Protein AF-A0A7H8HYI0-F1 (afdb_monomer)

Nearest PDB structures (foldseek):
  3dyj-assembly2_B  TM=5.359E-01  e=1.132E+00  Mus musculus
  5xsj-assembly1_L  TM=4.153E-01  e=5.411E-01  Clostridium beijerinckii NCIMB 8052
  3fyq-assembly1_A  TM=4.859E-01  e=2.496E+00  Drosophila melanogaster
  7p3w-assembly1_a  TM=3.111E-01  e=4.010E+00  Acinetobacter baumannii ATCC 17978

Foldseek 3Di:
DDPVVVVVLLVVLVVLLVQLLVLLVCLLPDACDQFFHGDQSVVSLVSNVVSLVVNVVSDDPVLNVLSVQLNVLSVLQNVLSVCQVVPDTADGRRDGDPVSVVVNVVSSVSNVVSSLVNVVVSCVVSVNDDDDDDDDDD

pLDDT: mean 92.47, std 8.05, range [42.62, 98.38]

Radius of gyration: 16.93 Å; Cα contacts (8 Å, |Δi|>4): 129; chain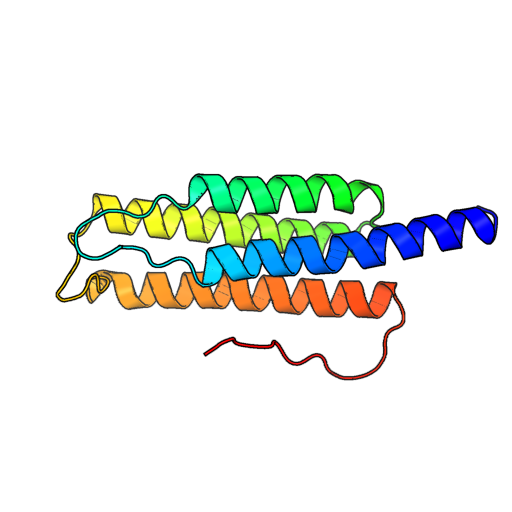s: 1; bounding box: 46×28×45 Å

Mean predicted aligned error: 4.03 Å

Structure (mmCIF, N/CA/C/O backbone):
data_AF-A0A7H8HYI0-F1
#
_entry.id   AF-A0A7H8HYI0-F1
#
loop_
_atom_site.group_PDB
_atom_site.id
_atom_site.type_symbol
_atom_site.label_atom_id
_atom_site.label_alt_id
_atom_site.label_comp_id
_atom_site.label_asym_id
_atom_site.label_entity_id
_atom_site.label_seq_id
_atom_site.pdbx_PDB_ins_code
_atom_site.Cartn_x
_atom_site.Cartn_y
_atom_site.Cartn_z
_atom_site.occupancy
_atom_site.B_iso_or_equiv
_atom_site.auth_seq_id
_atom_site.auth_comp_id
_atom_site.auth_asym_id
_atom_site.auth_atom_id
_atom_site.pdbx_PDB_model_num
ATOM 1 N N . MET A 1 1 ? 23.946 0.818 -22.452 1.00 61.06 1 MET A N 1
ATOM 2 C CA . MET A 1 1 ? 23.891 -0.030 -21.251 1.00 61.06 1 MET A CA 1
ATOM 3 C C . MET A 1 1 ? 24.361 -1.390 -21.696 1.00 61.06 1 MET A C 1
ATOM 5 O O . MET A 1 1 ? 23.769 -1.913 -22.637 1.00 61.06 1 MET A O 1
ATOM 9 N N . ASP A 1 2 ? 25.476 -1.866 -21.154 1.00 84.81 2 ASP A N 1
ATOM 10 C CA . ASP A 1 2 ? 25.943 -3.214 -21.467 1.00 84.81 2 ASP A CA 1
ATOM 11 C C . ASP A 1 2 ? 25.086 -4.267 -20.730 1.00 84.81 2 ASP A C 1
ATOM 13 O O . ASP A 1 2 ? 24.213 -3.933 -19.917 1.00 84.81 2 ASP A O 1
ATOM 17 N N . ASP A 1 3 ? 25.278 -5.546 -21.051 1.00 83.31 3 ASP A N 1
ATOM 18 C CA . ASP A 1 3 ? 24.499 -6.629 -20.442 1.00 83.31 3 ASP A CA 1
ATOM 19 C C . ASP A 1 3 ? 24.773 -6.790 -18.933 1.00 83.31 3 ASP A C 1
ATOM 21 O O . ASP A 1 3 ? 23.898 -7.259 -18.198 1.00 83.31 3 ASP A O 1
ATOM 25 N N . ALA A 1 4 ? 25.944 -6.363 -18.446 1.00 83.81 4 ALA A N 1
ATOM 26 C CA . ALA A 1 4 ? 26.312 -6.430 -17.035 1.00 83.81 4 ALA A CA 1
ATOM 27 C C . ALA A 1 4 ? 25.587 -5.349 -16.216 1.00 83.81 4 ALA A C 1
ATOM 29 O O . ALA A 1 4 ? 24.991 -5.660 -15.181 1.00 83.81 4 ALA A O 1
ATOM 30 N N . ASP A 1 5 ? 25.537 -4.114 -16.715 1.00 85.44 5 ASP A N 1
ATOM 31 C CA . ASP A 1 5 ? 24.757 -3.012 -16.147 1.00 85.44 5 ASP A CA 1
ATOM 32 C C . ASP A 1 5 ? 23.276 -3.394 -16.050 1.00 85.44 5 ASP A C 1
ATOM 34 O O . ASP A 1 5 ? 22.626 -3.211 -15.015 1.00 85.44 5 ASP A O 1
ATOM 38 N N . ARG A 1 6 ? 22.738 -3.991 -17.122 1.00 85.69 6 ARG A N 1
ATOM 39 C CA . ARG A 1 6 ? 21.347 -4.452 -17.164 1.00 85.69 6 ARG A CA 1
ATOM 40 C C . ARG A 1 6 ? 21.077 -5.528 -16.114 1.00 85.69 6 ARG A C 1
ATOM 42 O O . ARG A 1 6 ? 20.034 -5.490 -15.458 1.00 85.69 6 ARG A O 1
ATOM 49 N N . TYR A 1 7 ? 21.994 -6.478 -15.949 1.00 87.12 7 TYR A N 1
ATOM 50 C CA . TYR A 1 7 ? 21.878 -7.524 -14.937 1.00 87.12 7 TYR A CA 1
ATOM 51 C C . TYR A 1 7 ? 21.861 -6.944 -13.515 1.00 87.12 7 TYR A C 1
ATOM 53 O O . TYR A 1 7 ? 20.999 -7.314 -12.717 1.00 87.12 7 TYR A O 1
ATOM 61 N N . VAL A 1 8 ? 22.740 -5.984 -13.210 1.00 90.00 8 VAL A N 1
ATOM 62 C CA . VAL A 1 8 ? 22.793 -5.323 -11.893 1.00 90.00 8 VAL A CA 1
ATOM 63 C C . VAL A 1 8 ? 21.491 -4.580 -11.586 1.00 90.00 8 VAL A C 1
ATOM 65 O O . VAL A 1 8 ? 20.964 -4.699 -10.477 1.00 90.00 8 VAL A O 1
ATOM 68 N N . VAL A 1 9 ? 20.932 -3.859 -12.562 1.00 91.00 9 VAL A N 1
ATOM 69 C CA . VAL A 1 9 ? 19.641 -3.168 -12.402 1.00 91.00 9 VAL A CA 1
ATOM 70 C C . VAL A 1 9 ? 18.516 -4.165 -12.118 1.00 91.00 9 VAL A C 1
ATOM 72 O O . VAL A 1 9 ? 17.756 -3.971 -11.170 1.00 91.00 9 VAL A O 1
ATOM 75 N N . LEU A 1 10 ? 18.425 -5.259 -12.880 1.00 90.81 10 LEU A N 1
ATOM 76 C CA . LEU A 1 10 ? 17.411 -6.296 -12.657 1.00 90.81 10 LEU A CA 1
ATOM 77 C C . LEU A 1 10 ? 17.573 -6.974 -11.292 1.00 90.81 10 LEU A C 1
ATOM 79 O O . LEU A 1 10 ? 16.584 -7.202 -10.594 1.00 90.81 10 LEU A O 1
ATOM 83 N N . GLN A 1 11 ? 18.810 -7.235 -10.868 1.00 91.94 11 GLN A N 1
ATOM 84 C CA . GLN A 1 11 ? 19.092 -7.783 -9.546 1.00 91.94 11 GLN A CA 1
ATOM 85 C C . GLN A 1 11 ? 18.634 -6.822 -8.441 1.00 91.94 11 GLN A C 1
ATOM 87 O O . GLN A 1 11 ? 17.965 -7.252 -7.500 1.00 91.94 11 GLN A O 1
ATOM 92 N N . ARG A 1 12 ? 18.914 -5.518 -8.558 1.00 92.75 12 ARG A N 1
ATOM 93 C CA . ARG A 1 12 ? 18.446 -4.516 -7.587 1.00 92.75 12 ARG A CA 1
ATOM 94 C C . ARG A 1 12 ? 16.929 -4.408 -7.542 1.00 92.75 12 ARG A C 1
ATOM 96 O O . ARG A 1 12 ? 16.357 -4.464 -6.456 1.00 92.75 12 ARG A O 1
ATOM 103 N N . LYS A 1 13 ? 16.267 -4.357 -8.697 1.00 93.62 13 LYS A N 1
ATOM 104 C CA . LYS A 1 13 ? 14.802 -4.384 -8.780 1.00 93.62 13 LYS A CA 1
ATOM 105 C C . LYS A 1 13 ? 14.207 -5.628 -8.118 1.00 93.62 13 LYS A C 1
ATOM 107 O O . LYS A 1 13 ? 13.276 -5.505 -7.331 1.00 93.62 13 LYS A O 1
ATOM 112 N N . SER A 1 14 ? 14.789 -6.810 -8.345 1.00 91.12 14 SER A N 1
ATOM 113 C CA . SER A 1 14 ? 14.321 -8.064 -7.729 1.00 91.12 14 SER A CA 1
ATOM 114 C C . SER A 1 14 ? 14.406 -8.075 -6.197 1.00 91.12 14 SER A C 1
ATOM 116 O O . SER A 1 14 ? 13.628 -8.771 -5.551 1.00 91.12 14 SER A O 1
ATOM 118 N N . GLN A 1 15 ? 15.310 -7.282 -5.613 1.00 93.00 15 GLN A N 1
ATOM 119 C CA . GLN A 1 15 ? 15.424 -7.093 -4.164 1.00 93.00 15 GLN A CA 1
ATOM 120 C C . GLN A 1 15 ? 14.435 -6.041 -3.646 1.00 93.00 15 GLN A C 1
ATOM 122 O O . GLN A 1 15 ? 13.829 -6.237 -2.596 1.00 93.00 15 GLN A O 1
ATOM 127 N N . LEU A 1 16 ? 14.251 -4.944 -4.386 1.00 94.88 16 LEU A N 1
ATOM 128 C CA . LEU A 1 16 ? 13.436 -3.803 -3.963 1.00 94.88 16 LEU A CA 1
ATOM 129 C C . LEU A 1 16 ? 11.929 -4.013 -4.180 1.00 94.88 16 LEU A C 1
ATOM 131 O O . LEU A 1 16 ? 11.135 -3.582 -3.344 1.00 94.88 16 LEU A O 1
ATOM 135 N N . PHE A 1 17 ? 11.506 -4.710 -5.243 1.00 96.00 17 PHE A N 1
ATOM 136 C CA . PHE A 1 17 ? 10.082 -4.976 -5.497 1.00 96.00 17 PHE A CA 1
ATOM 137 C C . PHE A 1 17 ? 9.397 -5.688 -4.319 1.00 96.00 17 PHE A C 1
ATOM 139 O O . PHE A 1 17 ? 8.375 -5.184 -3.846 1.00 96.00 17 PHE A O 1
ATOM 146 N N . PRO A 1 18 ? 9.942 -6.792 -3.763 1.00 94.56 18 PRO A N 1
ATOM 147 C CA . PRO A 1 18 ? 9.340 -7.437 -2.599 1.00 94.56 18 PRO A CA 1
ATOM 148 C C . PRO A 1 18 ? 9.308 -6.547 -1.352 1.00 94.56 18 PRO A C 1
ATOM 150 O O . PRO A 1 18 ? 8.396 -6.692 -0.543 1.00 94.56 18 PRO A O 1
ATOM 153 N N . MET A 1 19 ? 10.264 -5.624 -1.187 1.00 95.44 19 MET A N 1
ATOM 154 C CA . MET A 1 19 ? 10.303 -4.722 -0.029 1.00 95.44 19 MET A CA 1
ATOM 155 C C . MET A 1 19 ? 9.131 -3.738 -0.039 1.00 95.44 19 MET A C 1
ATOM 157 O O . MET A 1 19 ? 8.464 -3.592 0.985 1.00 95.44 19 MET A O 1
ATOM 161 N N . VAL A 1 20 ? 8.827 -3.133 -1.194 1.00 95.88 20 VAL A N 1
ATOM 162 C CA . VAL A 1 20 ? 7.650 -2.259 -1.354 1.00 95.88 20 VAL A CA 1
ATOM 163 C C . VAL A 1 20 ? 6.367 -3.028 -1.038 1.00 95.88 20 VAL A C 1
ATOM 165 O O . VAL A 1 20 ? 5.542 -2.564 -0.251 1.00 95.88 20 VAL A O 1
ATOM 168 N N . VAL A 1 21 ? 6.223 -4.241 -1.585 1.00 95.44 21 VAL A N 1
ATOM 169 C CA . VAL A 1 21 ? 5.046 -5.096 -1.346 1.00 95.44 21 VAL A CA 1
ATOM 170 C C . VAL A 1 21 ? 4.915 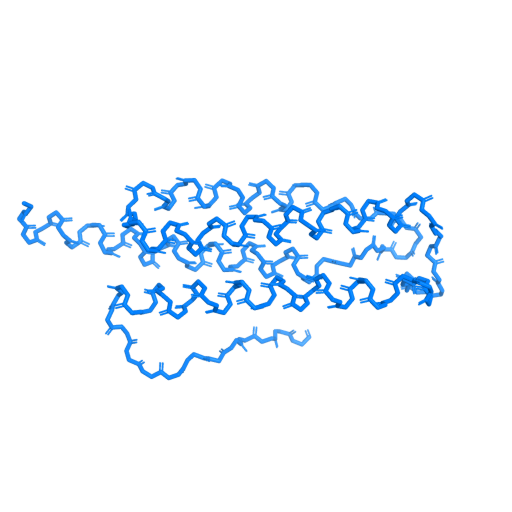-5.459 0.132 1.00 95.44 21 VAL A C 1
ATOM 172 O O . VAL A 1 21 ? 3.830 -5.342 0.699 1.00 95.44 21 VAL A O 1
ATOM 175 N N . ALA A 1 22 ? 6.006 -5.875 0.776 1.00 94.06 22 ALA A N 1
ATOM 176 C CA . ALA A 1 22 ? 6.004 -6.269 2.179 1.00 94.06 22 ALA A CA 1
ATOM 177 C C . ALA A 1 22 ? 5.657 -5.095 3.107 1.00 94.06 22 ALA A C 1
ATOM 179 O O . ALA A 1 22 ? 4.842 -5.256 4.018 1.00 94.06 22 ALA A O 1
ATOM 180 N N . ALA A 1 23 ? 6.228 -3.912 2.864 1.00 95.62 23 ALA A N 1
ATOM 181 C CA . ALA A 1 23 ? 5.937 -2.710 3.641 1.00 95.62 23 ALA A CA 1
ATOM 182 C C . ALA A 1 23 ? 4.472 -2.270 3.470 1.00 95.62 23 ALA A C 1
ATOM 184 O O . ALA A 1 23 ? 3.773 -2.045 4.460 1.00 95.62 23 ALA A O 1
ATOM 185 N N . ALA A 1 24 ? 3.970 -2.236 2.231 1.00 96.12 24 ALA A N 1
ATOM 186 C CA . ALA A 1 24 ? 2.587 -1.858 1.947 1.00 96.12 24 ALA A CA 1
ATOM 187 C C . ALA A 1 24 ? 1.591 -2.862 2.551 1.00 96.12 24 ALA A C 1
ATOM 189 O O . ALA A 1 24 ? 0.596 -2.472 3.162 1.00 96.12 24 ALA A O 1
ATOM 190 N N . HIS A 1 25 ? 1.890 -4.161 2.473 1.00 93.88 25 HIS A N 1
ATOM 191 C CA . HIS A 1 25 ? 1.075 -5.195 3.107 1.00 93.88 25 HIS A CA 1
ATOM 192 C C . HIS A 1 25 ? 1.103 -5.096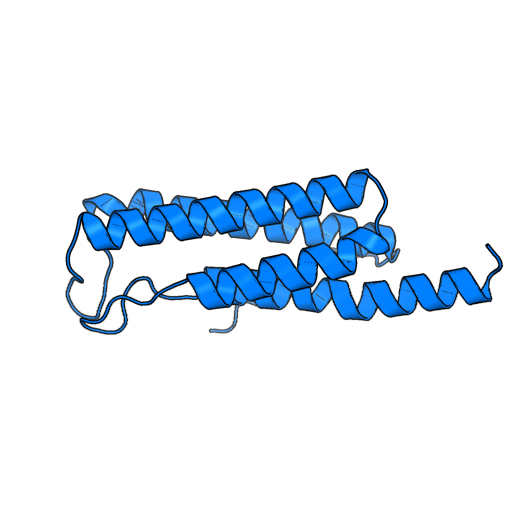 4.642 1.00 93.88 25 HIS A C 1
ATOM 194 O O . HIS A 1 25 ? 0.084 -5.305 5.301 1.00 93.88 25 HIS A O 1
ATOM 200 N N . ARG A 1 26 ? 2.244 -4.731 5.242 1.00 95.00 26 ARG A N 1
ATOM 201 C CA . ARG A 1 26 ? 2.335 -4.475 6.687 1.00 95.00 26 ARG A CA 1
ATOM 202 C C . ARG A 1 26 ? 1.429 -3.320 7.109 1.00 95.00 26 ARG A C 1
ATOM 204 O O . ARG A 1 26 ? 0.755 -3.447 8.127 1.00 95.00 26 ARG A O 1
ATOM 211 N N . LEU A 1 27 ? 1.377 -2.238 6.330 1.00 95.75 27 LEU A N 1
ATOM 212 C CA . LEU A 1 27 ? 0.454 -1.126 6.575 1.00 95.75 27 LEU A CA 1
ATOM 213 C C . LEU A 1 27 ? -1.006 -1.574 6.441 1.00 95.75 27 LEU A C 1
ATOM 215 O O . LEU A 1 27 ? -1.841 -1.238 7.278 1.00 95.75 27 LEU A O 1
ATOM 219 N N . ARG A 1 28 ? -1.309 -2.372 5.412 1.00 94.25 28 ARG A N 1
ATOM 220 C CA . ARG A 1 28 ? -2.642 -2.941 5.179 1.00 94.25 28 ARG A CA 1
ATOM 221 C C . ARG A 1 28 ? -3.127 -3.788 6.356 1.00 94.25 28 ARG A C 1
ATOM 223 O O . ARG A 1 28 ? -4.291 -3.690 6.728 1.00 94.25 28 ARG A O 1
ATOM 230 N N . CYS A 1 29 ? -2.251 -4.595 6.950 1.00 93.12 29 CYS A N 1
ATOM 231 C CA . CYS A 1 29 ? -2.577 -5.437 8.104 1.00 93.12 29 CYS A CA 1
ATOM 232 C C . CYS A 1 29 ? -2.493 -4.712 9.454 1.00 93.12 29 CYS A C 1
ATOM 234 O O . CYS A 1 29 ? -2.747 -5.331 10.488 1.00 93.12 29 CYS A O 1
ATOM 236 N N . LEU A 1 30 ? -2.110 -3.434 9.479 1.00 94.44 30 LEU A N 1
ATOM 237 C CA . LEU A 1 30 ? -1.995 -2.691 10.723 1.00 94.44 30 LEU A CA 1
ATOM 238 C C . LEU A 1 30 ? -3.403 -2.415 11.280 1.00 94.44 30 LEU A C 1
ATOM 240 O O . LEU A 1 30 ? -4.212 -1.769 10.600 1.00 94.44 30 LEU A O 1
ATOM 244 N N . PRO A 1 31 ? -3.726 -2.893 12.497 1.00 94.62 31 PRO A N 1
ATOM 245 C CA . PRO A 1 31 ? -5.025 -2.624 13.089 1.00 94.62 31 PRO A CA 1
ATOM 246 C C . PRO A 1 31 ? -5.123 -1.141 13.447 1.00 94.62 31 PRO A C 1
ATOM 248 O O . PRO A 1 31 ? -4.134 -0.538 13.852 1.00 94.62 31 PRO A O 1
ATOM 251 N N . VAL A 1 32 ? -6.321 -0.562 13.346 1.00 96.25 32 VAL A N 1
ATOM 252 C CA . VAL A 1 32 ? -6.558 0.839 13.744 1.00 96.25 32 VAL A CA 1
ATOM 253 C C . VAL A 1 32 ? -6.348 1.032 15.251 1.00 96.25 32 VAL A C 1
ATOM 255 O O . VAL A 1 32 ? -5.823 2.057 15.690 1.00 96.25 32 VAL A O 1
ATOM 258 N N . TRP A 1 33 ? -6.726 0.023 16.038 1.00 96.50 33 TRP A N 1
ATOM 259 C CA . TRP A 1 33 ? -6.627 0.018 17.493 1.00 96.50 33 TRP A CA 1
ATOM 260 C C . TRP A 1 33 ? -5.927 -1.247 17.986 1.00 96.50 33 TRP A C 1
ATOM 262 O O . TRP A 1 33 ? -6.131 -2.337 17.452 1.00 96.50 33 TRP A O 1
ATOM 272 N N . ARG A 1 34 ? -5.157 -1.134 19.068 1.00 94.12 34 ARG A N 1
ATOM 273 C CA . ARG A 1 34 ? -4.633 -2.269 19.832 1.00 94.12 34 ARG A CA 1
ATOM 274 C C . ARG A 1 34 ? -5.305 -2.265 21.198 1.00 94.12 34 ARG A C 1
ATOM 276 O O . ARG A 1 34 ? -4.880 -1.576 22.119 1.00 94.12 34 ARG A O 1
ATOM 283 N N . GLY A 1 35 ? -6.405 -3.005 21.315 1.00 91.25 35 GLY A N 1
ATOM 284 C CA . GLY A 1 35 ? -7.258 -2.928 22.498 1.00 91.25 35 GLY A CA 1
ATOM 285 C C . GLY A 1 35 ? -7.888 -1.540 22.615 1.00 91.25 35 GLY A C 1
ATOM 286 O O . GLY A 1 35 ? -8.796 -1.223 21.853 1.00 91.25 35 GLY A O 1
ATOM 287 N N . ARG A 1 36 ? -7.418 -0.725 23.567 1.00 90.00 36 ARG A N 1
ATOM 288 C CA . ARG A 1 36 ? -7.881 0.664 23.740 1.00 90.00 36 ARG A CA 1
ATOM 289 C C . ARG A 1 36 ? -6.948 1.713 23.134 1.00 90.00 36 ARG A C 1
ATOM 291 O O . ARG A 1 36 ? -7.340 2.874 23.059 1.00 90.00 36 ARG A O 1
ATOM 298 N N . ASP A 1 37 ? -5.763 1.307 22.693 1.00 94.06 37 ASP A N 1
ATOM 299 C CA . ASP A 1 37 ? -4.722 2.230 22.259 1.00 94.06 37 ASP A CA 1
ATOM 300 C C . ASP A 1 37 ? -4.805 2.485 20.753 1.00 94.06 37 ASP A C 1
ATOM 302 O O . ASP A 1 37 ? -4.996 1.556 19.961 1.00 94.06 37 ASP A O 1
ATOM 306 N N . ALA A 1 38 ? -4.653 3.749 20.354 1.00 95.69 38 ALA A N 1
ATOM 307 C CA . ALA A 1 38 ? -4.521 4.137 18.954 1.00 95.69 38 ALA A CA 1
ATOM 308 C C . ALA A 1 38 ? -3.198 3.608 18.389 1.00 95.69 38 ALA A C 1
ATOM 310 O O . ALA A 1 38 ? -2.143 3.764 19.006 1.00 95.69 38 ALA A O 1
ATOM 311 N N . VAL A 1 39 ? -3.246 2.987 17.212 1.00 96.75 39 VAL A N 1
ATOM 312 C CA . VAL A 1 39 ? -2.046 2.513 16.516 1.00 96.75 39 VAL A CA 1
ATOM 313 C C . VAL A 1 39 ? -1.677 3.516 15.435 1.00 96.75 39 VAL A C 1
ATOM 315 O O . VAL A 1 39 ? -2.405 3.666 14.458 1.00 96.75 39 VAL A O 1
ATOM 318 N N . ASP A 1 40 ? -0.544 4.193 15.604 1.00 95.19 40 ASP A N 1
ATOM 319 C CA . ASP A 1 40 ? -0.049 5.161 14.625 1.00 95.19 40 ASP A CA 1
ATOM 320 C C . ASP A 1 40 ? 0.498 4.456 13.364 1.00 95.19 40 ASP A C 1
ATOM 322 O O . ASP A 1 40 ? 1.448 3.670 13.465 1.00 95.19 40 ASP A O 1
ATOM 326 N N . PRO A 1 41 ? -0.067 4.723 12.170 1.00 96.44 41 PRO A N 1
ATOM 327 C CA . PRO A 1 41 ? 0.413 4.141 10.922 1.00 96.44 41 PRO A CA 1
ATO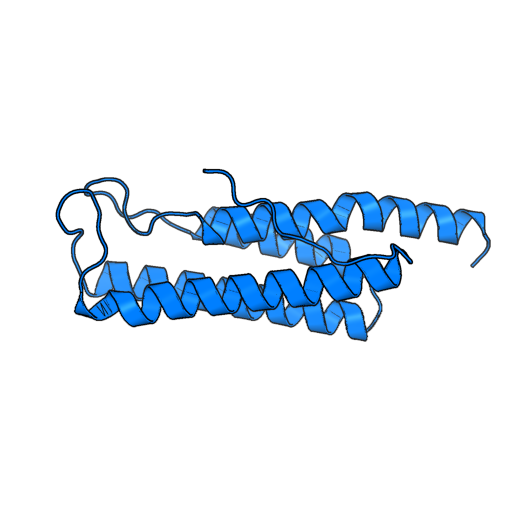M 328 C C . PRO A 1 41 ? 1.661 4.828 10.348 1.00 96.44 41 PRO A C 1
ATOM 330 O O . PRO A 1 41 ? 2.237 4.295 9.399 1.00 96.44 41 PRO A O 1
ATOM 333 N N . SER A 1 42 ? 2.081 5.984 10.881 1.00 96.00 42 SER A N 1
ATOM 334 C CA . SER A 1 42 ? 3.060 6.878 10.237 1.00 96.00 42 SER A CA 1
ATOM 335 C C . SER A 1 42 ? 4.411 6.198 9.993 1.00 96.00 42 SER A C 1
ATOM 337 O O . SER A 1 42 ? 4.874 6.173 8.860 1.00 96.00 42 SER A O 1
ATOM 339 N N . SER A 1 43 ? 4.972 5.514 10.995 1.00 95.56 43 SER A N 1
ATOM 340 C CA . SER A 1 43 ? 6.255 4.794 10.843 1.00 95.56 43 SER A CA 1
ATOM 341 C C . SER A 1 43 ? 6.240 3.707 9.756 1.00 95.56 43 SER A C 1
ATOM 343 O O . SER A 1 43 ? 7.236 3.467 9.072 1.00 95.56 43 SER A O 1
ATOM 345 N N . VAL A 1 44 ? 5.102 3.030 9.568 1.00 96.19 44 VAL A N 1
ATOM 346 C CA . VAL A 1 44 ? 4.968 2.006 8.523 1.00 96.19 44 VAL A CA 1
ATOM 347 C C . VAL A 1 44 ? 4.776 2.666 7.159 1.00 96.19 44 VAL A C 1
ATOM 349 O O . VAL A 1 44 ? 5.326 2.173 6.179 1.00 96.19 44 VAL A O 1
ATOM 352 N N . ALA A 1 45 ? 4.045 3.781 7.088 1.00 97.62 45 ALA A N 1
ATOM 353 C CA . ALA A 1 45 ? 3.903 4.564 5.863 1.00 97.62 45 ALA A CA 1
ATOM 354 C C . ALA A 1 45 ? 5.253 5.126 5.385 1.00 97.62 45 ALA A C 1
ATOM 356 O O . ALA A 1 45 ? 5.593 4.929 4.223 1.00 97.62 45 ALA A O 1
ATOM 357 N N . GLU A 1 46 ? 6.061 5.692 6.286 1.00 97.88 46 GLU A N 1
ATOM 358 C CA . GLU A 1 46 ? 7.434 6.149 6.009 1.00 97.88 46 GLU A CA 1
ATOM 359 C C . GLU A 1 46 ? 8.294 5.018 5.424 1.00 97.88 46 GLU A C 1
ATOM 361 O O . GLU A 1 46 ? 8.979 5.205 4.423 1.00 97.88 46 GLU A O 1
ATOM 366 N N . THR A 1 47 ? 8.175 3.798 5.963 1.00 97.50 47 THR A N 1
ATOM 367 C CA . THR A 1 47 ? 8.881 2.623 5.418 1.00 97.50 47 THR A CA 1
ATOM 368 C C . THR A 1 47 ? 8.467 2.318 3.969 1.00 97.50 47 THR A C 1
ATOM 370 O O . THR A 1 47 ? 9.295 1.891 3.161 1.00 97.50 47 THR A O 1
ATOM 373 N N . VAL A 1 48 ? 7.189 2.511 3.614 1.00 97.56 48 VAL A N 1
ATOM 374 C CA . VAL A 1 48 ? 6.731 2.345 2.223 1.00 97.56 48 VAL A CA 1
ATOM 375 C C . VAL A 1 48 ? 7.299 3.451 1.340 1.00 97.56 48 VAL A C 1
ATOM 377 O O . VAL A 1 48 ? 7.796 3.157 0.255 1.00 97.56 48 VAL A O 1
ATOM 380 N N . GLU A 1 49 ? 7.253 4.700 1.801 1.00 97.88 49 GLU A N 1
ATOM 381 C CA . GLU A 1 49 ? 7.772 5.863 1.077 1.00 97.88 49 GLU A CA 1
ATOM 382 C C . GLU A 1 49 ? 9.261 5.714 0.757 1.00 97.88 49 GLU A C 1
ATOM 384 O O . GLU A 1 49 ? 9.660 5.860 -0.399 1.00 97.88 49 GLU A O 1
ATOM 389 N N . GLU A 1 50 ? 10.074 5.332 1.741 1.00 97.19 50 GLU A N 1
ATOM 390 C CA . GLU A 1 50 ? 11.504 5.079 1.558 1.00 97.19 50 GLU A CA 1
ATOM 391 C C . GLU A 1 50 ? 11.765 3.978 0.523 1.00 97.19 50 GLU A C 1
ATOM 393 O O . GLU A 1 50 ? 12.585 4.153 -0.383 1.00 97.19 50 GLU A O 1
ATOM 398 N N . ALA A 1 51 ? 11.048 2.852 0.617 1.00 96.00 51 ALA A N 1
ATOM 399 C CA . ALA A 1 51 ? 11.200 1.742 -0.320 1.00 96.00 51 ALA A CA 1
ATOM 400 C C . ALA A 1 51 ? 10.803 2.143 -1.751 1.00 96.00 51 ALA A C 1
ATOM 402 O O . ALA A 1 51 ? 11.483 1.777 -2.713 1.00 96.00 51 ALA A O 1
ATOM 403 N N . VAL A 1 52 ? 9.728 2.924 -1.900 1.00 97.25 52 VAL A N 1
ATOM 404 C CA . VAL A 1 52 ? 9.283 3.448 -3.195 1.00 97.25 52 VAL A CA 1
ATOM 405 C C . VAL A 1 52 ? 10.312 4.417 -3.778 1.00 97.25 52 VAL A C 1
ATOM 407 O O . VAL A 1 52 ? 10.659 4.280 -4.950 1.00 97.25 52 VAL A O 1
ATOM 410 N N . LEU A 1 53 ? 10.840 5.352 -2.985 1.00 95.81 53 LEU A N 1
ATOM 411 C CA . LEU A 1 53 ? 11.842 6.325 -3.437 1.00 95.81 53 LEU A CA 1
ATOM 412 C C . LEU A 1 53 ? 13.127 5.646 -3.919 1.00 95.81 53 LEU A C 1
ATOM 414 O O . LEU A 1 53 ? 13.653 5.998 -4.975 1.00 95.81 53 LEU A O 1
ATOM 418 N N . GLN A 1 54 ? 13.612 4.644 -3.181 1.00 95.31 54 GLN A N 1
ATOM 419 C CA . GLN A 1 54 ? 14.780 3.862 -3.595 1.00 95.31 54 GLN A CA 1
ATOM 420 C C . GLN A 1 54 ? 14.530 3.125 -4.909 1.00 95.31 54 GLN A C 1
ATOM 422 O O . GLN A 1 54 ? 15.408 3.054 -5.769 1.00 95.31 54 GLN A O 1
ATOM 427 N N . LEU A 1 55 ? 13.331 2.570 -5.072 1.00 95.88 55 LEU A N 1
ATOM 428 C CA . LEU A 1 55 ? 12.986 1.790 -6.245 1.00 95.88 55 LEU A CA 1
ATOM 429 C C . LEU A 1 55 ? 12.741 2.650 -7.490 1.00 95.88 55 LEU A C 1
ATOM 431 O O . LEU A 1 55 ? 13.138 2.245 -8.586 1.00 95.88 55 LEU A O 1
ATOM 435 N N . ALA A 1 56 ? 12.134 3.827 -7.334 1.00 95.31 56 ALA A N 1
ATOM 436 C CA . ALA A 1 56 ? 11.806 4.740 -8.428 1.00 95.31 56 ALA A CA 1
ATOM 437 C C . ALA A 1 56 ? 13.036 5.116 -9.271 1.00 95.31 56 ALA A C 1
ATOM 439 O O . ALA A 1 56 ? 12.926 5.301 -10.481 1.00 95.31 56 ALA A O 1
ATOM 440 N N . PHE A 1 57 ? 14.224 5.133 -8.654 1.00 93.81 57 PHE A N 1
ATOM 441 C CA . PHE A 1 57 ? 15.501 5.359 -9.336 1.00 93.81 57 PHE A CA 1
ATOM 442 C C . PHE A 1 57 ? 15.781 4.357 -10.470 1.00 93.81 57 PHE A C 1
ATOM 444 O O . PHE A 1 57 ? 16.427 4.697 -11.458 1.00 93.81 57 PHE A O 1
ATOM 451 N N . PHE A 1 58 ? 15.296 3.120 -10.345 1.00 93.75 58 PHE A N 1
ATOM 452 C CA . PHE A 1 58 ? 15.531 2.048 -11.315 1.00 93.75 58 PHE A CA 1
ATOM 453 C C . PHE A 1 58 ? 14.363 1.851 -12.289 1.00 93.75 58 PHE A C 1
ATOM 455 O O . PHE A 1 58 ? 14.462 1.036 -13.208 1.00 93.75 58 PHE A O 1
ATOM 462 N N . CYS A 1 59 ? 13.242 2.533 -12.074 1.00 93.56 59 CYS A N 1
ATOM 463 C CA . CYS A 1 59 ? 11.986 2.277 -12.765 1.00 93.56 59 CYS A CA 1
ATOM 464 C C . CYS A 1 59 ? 11.791 3.198 -13.972 1.00 93.56 59 CYS A C 1
ATOM 466 O O . CYS A 1 59 ? 12.267 4.332 -14.002 1.00 93.56 59 CYS A O 1
ATOM 468 N N . ASP A 1 60 ? 11.058 2.706 -14.970 1.00 94.12 60 ASP A N 1
ATOM 469 C CA . ASP A 1 60 ? 10.575 3.546 -16.060 1.00 94.12 60 ASP A CA 1
ATOM 470 C C . ASP A 1 60 ? 9.315 4.328 -15.648 1.00 94.12 60 ASP A C 1
ATOM 472 O O . ASP A 1 60 ? 8.840 4.260 -14.512 1.00 94.12 60 ASP A O 1
ATOM 476 N N . ARG A 1 61 ? 8.765 5.100 -16.588 1.00 94.94 61 ARG A N 1
ATOM 477 C CA . ARG A 1 61 ? 7.587 5.938 -16.348 1.00 94.94 61 ARG A CA 1
ATOM 478 C C . ARG A 1 61 ? 6.339 5.131 -15.979 1.00 94.94 61 ARG A C 1
ATOM 480 O O . ARG A 1 61 ? 5.554 5.596 -15.156 1.00 94.94 61 ARG A O 1
ATOM 487 N N . GLU A 1 62 ? 6.128 3.968 -16.588 1.00 94.50 62 GLU A N 1
ATOM 488 C CA . GLU A 1 62 ? 4.925 3.161 -16.350 1.00 94.50 62 GLU A CA 1
ATOM 489 C C . GLU A 1 62 ? 4.964 2.538 -14.957 1.00 94.50 62 GLU A C 1
ATOM 491 O O . GLU A 1 62 ? 3.988 2.606 -14.203 1.00 94.50 62 GLU A O 1
ATOM 496 N N . LEU A 1 63 ? 6.124 2.010 -14.577 1.00 95.75 63 LEU A N 1
ATOM 497 C CA . LEU A 1 63 ? 6.339 1.437 -13.262 1.00 95.75 63 LEU A CA 1
ATOM 498 C C . LEU A 1 63 ? 6.330 2.527 -12.177 1.00 95.75 63 LEU A C 1
ATOM 500 O O . LEU A 1 63 ? 5.679 2.348 -11.147 1.00 95.75 63 LEU A O 1
ATOM 504 N N . ASN A 1 64 ? 6.899 3.708 -12.433 1.00 97.38 64 ASN A N 1
ATOM 505 C CA . ASN A 1 64 ? 6.764 4.859 -11.531 1.00 97.38 64 ASN A CA 1
ATOM 506 C C . ASN A 1 64 ? 5.300 5.277 -11.322 1.00 97.38 64 ASN A C 1
ATOM 508 O O . ASN A 1 64 ? 4.895 5.514 -10.188 1.00 97.38 64 ASN A O 1
ATOM 512 N N . ALA A 1 65 ? 4.457 5.252 -12.358 1.00 97.62 65 ALA A N 1
ATOM 513 C CA . ALA A 1 65 ? 3.026 5.532 -12.204 1.00 97.62 65 ALA A CA 1
ATOM 514 C C . ALA A 1 65 ? 2.287 4.476 -11.352 1.00 97.62 65 ALA A C 1
ATOM 516 O O . ALA A 1 65 ? 1.253 4.757 -10.740 1.00 97.62 65 ALA A O 1
ATOM 517 N N . THR A 1 66 ? 2.772 3.231 -11.297 1.00 97.94 66 THR A N 1
ATOM 518 C CA . THR A 1 66 ? 2.238 2.229 -10.353 1.00 97.94 66 THR A CA 1
ATOM 519 C C . THR A 1 66 ? 2.691 2.504 -8.919 1.00 97.94 66 THR A C 1
ATOM 521 O O . THR A 1 66 ? 1.878 2.400 -8.003 1.00 97.94 66 THR A O 1
ATOM 524 N N . LEU A 1 67 ? 3.937 2.944 -8.726 1.00 97.88 67 LEU A N 1
ATOM 525 C CA . LEU A 1 67 ? 4.470 3.341 -7.422 1.00 97.88 67 LEU A CA 1
ATOM 526 C C . LEU A 1 67 ? 3.748 4.567 -6.850 1.00 97.88 67 LEU A C 1
ATOM 528 O O . LEU A 1 67 ? 3.382 4.573 -5.677 1.00 97.88 67 LEU A O 1
ATOM 532 N N . GLU A 1 68 ? 3.452 5.565 -7.681 1.00 98.12 68 GLU A N 1
ATOM 533 C CA . GLU A 1 68 ? 2.644 6.728 -7.292 1.00 98.12 68 GLU A CA 1
ATOM 534 C C . GLU A 1 68 ? 1.243 6.320 -6.817 1.00 98.12 68 GLU A C 1
ATOM 536 O O . GLU A 1 68 ? 0.746 6.840 -5.818 1.00 98.12 68 GLU A O 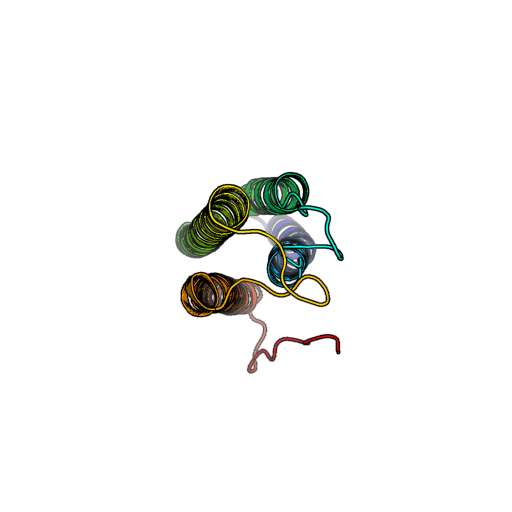1
ATOM 541 N N . ARG A 1 69 ? 0.614 5.338 -7.479 1.00 98.31 69 ARG A N 1
ATOM 542 C CA . ARG A 1 69 ? -0.680 4.788 -7.041 1.00 98.31 69 ARG A CA 1
ATOM 543 C C . ARG A 1 69 ? -0.583 4.072 -5.695 1.00 98.31 69 ARG A C 1
ATOM 545 O O . ARG A 1 69 ? -1.508 4.192 -4.892 1.00 98.31 69 ARG A O 1
ATOM 552 N N . VAL A 1 70 ? 0.519 3.365 -5.429 1.00 98.25 70 VAL A N 1
ATOM 553 C CA . VAL A 1 70 ? 0.786 2.770 -4.109 1.00 98.25 70 VAL A CA 1
ATOM 554 C C . VAL A 1 70 ? 0.912 3.863 -3.049 1.00 98.25 70 VAL A C 1
ATOM 556 O O . VAL A 1 70 ? 0.226 3.781 -2.033 1.00 98.25 70 VAL A O 1
ATOM 559 N N . LEU A 1 71 ? 1.701 4.913 -3.292 1.00 98.38 71 LEU A N 1
ATOM 560 C CA . LEU A 1 71 ? 1.860 6.028 -2.348 1.00 98.38 71 LEU A CA 1
ATOM 561 C C . LEU A 1 71 ? 0.539 6.753 -2.078 1.00 98.38 71 LEU A C 1
ATOM 563 O O . LEU A 1 71 ? 0.184 6.976 -0.923 1.00 98.38 71 LEU A O 1
ATOM 567 N N . ALA A 1 72 ? -0.243 7.036 -3.120 1.00 98.38 72 ALA A N 1
ATOM 568 C CA . ALA A 1 72 ? -1.558 7.650 -2.964 1.00 98.38 72 ALA A CA 1
ATOM 569 C C . ALA A 1 72 ? -2.497 6.788 -2.099 1.00 98.38 72 ALA A C 1
ATOM 571 O O . ALA A 1 72 ? -3.211 7.311 -1.241 1.00 98.38 72 ALA A O 1
ATOM 572 N N . ALA A 1 73 ? -2.481 5.462 -2.280 1.00 98.12 73 ALA A N 1
ATOM 573 C CA . ALA A 1 73 ? -3.270 4.542 -1.462 1.00 98.12 73 ALA A CA 1
ATOM 574 C C . ALA A 1 73 ? -2.765 4.461 -0.008 1.00 98.12 73 ALA A C 1
ATOM 576 O O . ALA A 1 73 ? -3.578 4.398 0.916 1.00 98.12 73 ALA A O 1
ATOM 577 N N . VAL A 1 74 ? -1.447 4.509 0.206 1.00 98.25 74 VAL A N 1
ATOM 578 C CA . VAL A 1 74 ? -0.812 4.581 1.534 1.00 98.25 74 VAL A CA 1
ATOM 579 C C . VAL A 1 74 ? -1.247 5.843 2.275 1.00 98.25 74 VAL A C 1
ATOM 581 O O . VAL A 1 74 ? -1.744 5.748 3.397 1.00 98.25 74 VAL A O 1
ATOM 584 N N . HIS A 1 75 ? -1.141 7.014 1.642 1.00 98.25 75 HIS A N 1
ATOM 585 C CA . HIS A 1 75 ? -1.551 8.290 2.236 1.00 98.25 75 HIS A CA 1
ATOM 586 C C . HIS A 1 75 ? -3.043 8.316 2.550 1.00 98.25 75 HIS A C 1
ATOM 588 O O . HIS A 1 75 ? -3.433 8.705 3.650 1.00 98.25 75 HIS A O 1
ATOM 594 N N . ALA A 1 76 ? -3.877 7.818 1.634 1.00 97.50 76 ALA A N 1
ATOM 595 C CA . ALA A 1 76 ? -5.308 7.690 1.877 1.00 97.50 76 ALA A CA 1
ATOM 596 C C . ALA A 1 76 ? -5.606 6.773 3.076 1.00 97.50 76 ALA A C 1
ATOM 598 O O . ALA A 1 76 ? -6.478 7.084 3.886 1.00 97.50 76 ALA A O 1
ATOM 599 N N . ARG A 1 77 ? -4.872 5.661 3.234 1.00 96.62 77 ARG A N 1
ATOM 600 C CA . ARG A 1 77 ? -5.026 4.759 4.385 1.00 96.62 77 ARG A CA 1
ATOM 601 C C . ARG A 1 77 ? -4.633 5.439 5.695 1.00 96.62 77 ARG A C 1
ATOM 603 O O . ARG A 1 77 ? -5.377 5.312 6.665 1.00 96.62 77 ARG A O 1
ATOM 610 N N . VAL A 1 78 ? -3.506 6.150 5.727 1.00 97.94 78 VAL A N 1
ATOM 611 C CA . VAL A 1 78 ? -3.061 6.919 6.904 1.00 97.94 78 VAL A CA 1
ATOM 612 C C . VAL A 1 78 ? -4.124 7.934 7.314 1.00 97.94 78 VAL A C 1
ATOM 614 O O . VAL A 1 78 ? -4.475 8.015 8.489 1.00 97.94 78 VAL A O 1
ATOM 617 N N . GLU A 1 79 ? -4.680 8.660 6.348 1.00 97.62 79 GLU A N 1
ATOM 618 C CA . GLU A 1 79 ? -5.707 9.665 6.608 1.00 97.62 79 GLU A CA 1
ATOM 619 C C . GLU A 1 79 ? -7.005 9.043 7.141 1.00 97.62 79 GLU A C 1
ATOM 621 O O . GLU A 1 79 ? -7.536 9.506 8.147 1.00 97.62 79 GLU A O 1
ATOM 626 N N . ILE A 1 80 ? -7.468 7.929 6.559 1.00 96.88 80 ILE A N 1
ATOM 627 C CA . ILE A 1 80 ? -8.626 7.179 7.078 1.00 96.88 80 ILE A CA 1
ATOM 628 C C . ILE A 1 80 ? -8.393 6.763 8.537 1.00 96.88 80 ILE A C 1
ATOM 630 O O . ILE A 1 80 ? -9.271 6.939 9.378 1.00 96.88 80 ILE A O 1
ATOM 634 N N . VAL A 1 81 ? -7.209 6.240 8.869 1.00 97.19 81 VAL A N 1
ATOM 635 C CA . VAL A 1 81 ? -6.877 5.846 10.250 1.00 97.19 81 VAL A CA 1
ATOM 636 C C . VAL A 1 81 ? -6.935 7.050 11.196 1.00 97.19 81 VAL A C 1
ATOM 638 O O . VAL A 1 81 ? -7.567 6.963 12.249 1.00 97.19 81 VAL A O 1
ATOM 641 N N . ARG A 1 82 ? -6.353 8.190 10.803 1.00 96.56 82 ARG A N 1
ATOM 642 C CA . ARG A 1 82 ? -6.387 9.435 11.591 1.00 96.56 82 ARG A CA 1
ATOM 643 C C . ARG A 1 82 ? -7.812 9.943 11.804 1.00 96.56 82 ARG A C 1
ATOM 645 O O . ARG A 1 82 ? -8.160 10.339 12.916 1.00 96.56 82 ARG A O 1
ATOM 652 N N . GLN A 1 83 ? -8.659 9.874 10.780 1.00 96.62 83 GLN A N 1
ATOM 653 C CA . GLN A 1 83 ? -10.073 10.242 10.881 1.00 96.62 83 GLN A CA 1
ATOM 654 C C . GLN A 1 83 ? -10.832 9.334 11.851 1.00 96.62 83 GLN A C 1
ATOM 656 O O . GLN A 1 83 ? -11.613 9.826 12.669 1.00 96.62 83 GLN A O 1
ATOM 661 N N . ILE A 1 84 ? -10.569 8.024 11.825 1.00 96.56 84 ILE A N 1
ATOM 662 C CA . ILE A 1 84 ? -11.172 7.075 12.769 1.00 96.56 84 ILE A CA 1
ATOM 663 C C . ILE A 1 84 ? -10.731 7.390 14.201 1.00 96.56 84 ILE A C 1
ATOM 665 O O . ILE A 1 84 ? -11.575 7.402 15.101 1.00 96.56 84 ILE A O 1
ATOM 669 N N . HIS A 1 85 ? -9.444 7.685 14.420 1.00 96.50 85 HIS A N 1
ATOM 670 C CA . HIS A 1 85 ? -8.924 8.065 15.739 1.00 96.50 85 HIS A CA 1
ATOM 671 C C . HIS A 1 85 ? -9.551 9.352 16.273 1.00 96.50 85 HIS A C 1
ATOM 673 O O . HIS A 1 85 ? -9.888 9.421 17.452 1.00 96.50 85 HIS A O 1
ATOM 679 N N . ALA A 1 86 ? -9.734 10.358 15.418 1.00 95.62 86 ALA A N 1
ATOM 680 C CA . ALA A 1 86 ? -10.353 11.625 15.801 1.00 95.62 86 ALA A CA 1
ATOM 681 C C . ALA A 1 86 ? -11.867 11.495 16.040 1.00 95.62 86 ALA A C 1
ATOM 683 O O . ALA A 1 86 ? -12.432 12.190 16.884 1.00 95.62 86 ALA A O 1
ATOM 684 N N . GLY A 1 87 ? -12.534 10.621 15.285 1.00 93.62 87 GLY A N 1
ATOM 685 C CA . GLY A 1 87 ? -13.989 10.535 15.240 1.00 93.62 87 GLY A CA 1
ATOM 686 C C . GLY A 1 87 ? -14.614 9.422 16.080 1.00 93.62 87 GLY A C 1
ATOM 687 O O . GLY A 1 87 ? -15.835 9.415 16.248 1.00 93.62 87 GLY A O 1
ATOM 688 N N . SER A 1 88 ? -13.843 8.456 16.583 1.00 93.25 88 SER A N 1
ATOM 689 C CA . SER A 1 88 ? -14.373 7.311 17.336 1.00 93.25 88 SER A CA 1
ATOM 690 C C . SER A 1 88 ? -13.461 6.859 18.469 1.00 93.25 88 SER A C 1
ATOM 692 O O . SER A 1 88 ? -12.302 7.247 18.576 1.00 93.25 88 SER A O 1
ATOM 694 N N . ARG A 1 89 ? -14.017 6.004 19.327 1.00 91.56 89 ARG A N 1
ATOM 695 C CA . ARG A 1 89 ? -13.268 5.214 20.303 1.00 91.56 89 ARG A CA 1
ATOM 696 C C . ARG A 1 89 ? -13.285 3.748 19.869 1.00 91.56 89 ARG A C 1
ATOM 698 O O . ARG A 1 89 ? -14.241 3.338 19.209 1.00 91.56 89 ARG A O 1
ATOM 705 N N . PRO A 1 90 ? -12.285 2.949 20.267 1.00 92.12 90 PRO A N 1
ATOM 706 C CA . PRO A 1 90 ? -12.292 1.522 19.987 1.00 92.12 90 PRO A CA 1
ATOM 707 C C . PRO A 1 90 ? -13.520 0.846 20.602 1.00 92.12 90 PRO A C 1
ATOM 709 O O . PRO A 1 90 ? -13.840 1.050 21.778 1.00 92.12 90 PRO A O 1
ATOM 712 N N . GLY A 1 91 ? -14.182 0.004 19.811 1.00 87.00 91 GLY A N 1
ATOM 713 C CA . GLY A 1 91 ? -15.192 -0.930 20.290 1.00 87.00 91 GLY A CA 1
ATOM 714 C C . GLY A 1 91 ? -14.577 -2.093 21.075 1.00 87.00 91 GLY A C 1
ATOM 715 O O . GLY A 1 91 ? -13.367 -2.160 21.314 1.00 87.00 91 GLY A O 1
ATOM 716 N N . PHE A 1 92 ? -15.413 -3.060 21.462 1.00 85.38 92 PHE A N 1
ATOM 717 C CA . PHE A 1 92 ? -14.943 -4.269 22.144 1.00 85.38 92 PHE A CA 1
ATOM 718 C C . PHE A 1 92 ? -13.854 -4.978 21.321 1.00 85.38 92 PHE A C 1
ATOM 720 O O . PHE A 1 92 ? -14.045 -5.244 20.134 1.00 85.38 92 PHE A O 1
ATOM 727 N N . GLY A 1 93 ? -12.707 -5.258 21.949 1.00 83.12 93 GLY A N 1
ATOM 728 C CA . GLY A 1 93 ? -11.556 -5.887 21.294 1.00 83.12 93 GLY A CA 1
ATOM 729 C C . GLY A 1 93 ? -10.773 -4.988 20.326 1.00 83.12 93 GLY A C 1
ATOM 730 O O . GLY A 1 93 ? -9.991 -5.513 19.543 1.00 83.12 93 GLY A O 1
ATOM 731 N N . GLY A 1 94 ? -10.965 -3.663 20.348 1.00 87.69 94 GLY A N 1
ATOM 732 C CA . GLY A 1 94 ? -10.286 -2.746 19.419 1.00 87.69 94 GLY A CA 1
ATOM 733 C C . GLY A 1 94 ? -10.938 -2.676 18.038 1.00 87.69 94 GLY A C 1
ATOM 734 O O . GLY A 1 94 ? -10.306 -2.279 17.063 1.00 87.69 94 GLY A O 1
ATOM 735 N N . ARG A 1 95 ? -12.207 -3.078 17.927 1.00 91.25 95 ARG A N 1
ATOM 736 C CA . ARG A 1 95 ? -12.949 -2.991 16.665 1.00 91.25 95 ARG A CA 1
ATOM 737 C C . ARG A 1 95 ? -13.205 -1.535 16.285 1.00 91.25 95 ARG A C 1
ATOM 739 O O . ARG A 1 95 ? -13.484 -0.705 17.150 1.00 91.25 95 ARG A O 1
ATOM 746 N N . VAL A 1 96 ? -13.151 -1.254 14.989 1.00 93.00 96 VAL A N 1
ATOM 747 C CA . VAL A 1 96 ? -13.579 0.029 14.428 1.00 93.00 96 VAL A CA 1
ATOM 748 C C . VAL A 1 96 ? -15.095 0.181 14.588 1.00 93.00 96 VAL A C 1
ATOM 750 O O . VAL A 1 96 ? -15.846 -0.795 14.483 1.00 93.00 96 VAL A O 1
ATOM 753 N N . ASP A 1 97 ? -15.523 1.406 14.898 1.00 92.69 97 ASP A N 1
ATOM 754 C CA . ASP A 1 97 ? -16.932 1.796 14.993 1.00 92.69 97 ASP A CA 1
ATOM 755 C C . ASP A 1 97 ? -17.667 1.478 13.677 1.00 92.69 97 ASP A C 1
ATOM 757 O O . ASP A 1 97 ? -17.118 1.673 12.593 1.00 92.69 97 ASP A O 1
ATOM 761 N N . GLU A 1 98 ? -18.911 0.995 13.764 1.00 92.00 98 GLU A N 1
ATOM 762 C CA . GLU A 1 98 ? -19.734 0.628 12.603 1.00 92.00 98 GLU A CA 1
ATOM 763 C C . GLU A 1 98 ? -19.800 1.757 11.571 1.00 92.00 98 GLU A C 1
ATOM 765 O O . GLU A 1 98 ? -19.695 1.498 10.375 1.00 92.00 98 GLU A O 1
ATOM 770 N N . LYS A 1 99 ? -19.883 3.012 12.031 1.00 93.75 99 LYS A N 1
ATOM 771 C CA . LYS A 1 99 ? -19.966 4.178 11.142 1.00 93.75 99 LYS A CA 1
ATOM 772 C C . LYS A 1 99 ? -18.729 4.398 10.268 1.00 93.75 99 LYS A C 1
ATOM 774 O O . LYS A 1 99 ? -18.841 5.142 9.310 1.00 93.75 99 LYS A O 1
ATOM 779 N N . TYR A 1 100 ? -17.581 3.822 10.637 1.00 95.38 100 TYR A N 1
ATOM 780 C CA . TYR A 1 100 ? -16.315 3.950 9.909 1.00 95.38 100 TYR A CA 1
ATOM 781 C C . TYR A 1 100 ? -15.860 2.646 9.245 1.00 95.38 100 TYR A C 1
ATOM 783 O O . TYR A 1 100 ? -14.799 2.601 8.617 1.0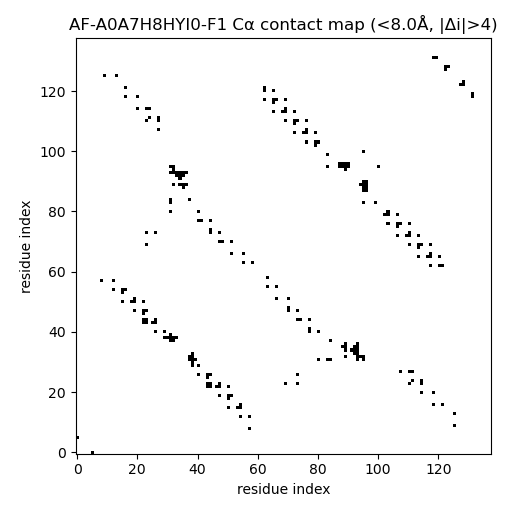0 95.38 100 TYR A O 1
ATOM 791 N N . ARG A 1 101 ? -16.614 1.552 9.418 1.00 93.25 101 ARG A N 1
ATOM 792 C CA . ARG A 1 101 ? -16.218 0.234 8.907 1.00 93.25 101 ARG A CA 1
ATOM 793 C C . ARG A 1 101 ? -16.112 0.239 7.386 1.00 93.25 101 ARG A C 1
ATOM 795 O O . ARG A 1 101 ? -15.144 -0.283 6.844 1.00 93.25 101 ARG A O 1
ATOM 802 N N . ALA A 1 102 ? -17.079 0.857 6.711 1.00 94.62 102 ALA A N 1
ATOM 803 C CA . ALA A 1 102 ? -17.094 0.931 5.256 1.00 94.62 102 ALA A CA 1
ATOM 804 C C . ALA A 1 102 ? -15.880 1.705 4.716 1.00 94.62 102 ALA A C 1
ATOM 806 O O . ALA A 1 102 ? -15.247 1.262 3.759 1.00 94.62 102 ALA A O 1
ATOM 807 N N . GLU A 1 103 ? -15.509 2.829 5.338 1.00 94.50 103 GLU A N 1
ATOM 808 C CA . GLU A 1 103 ? -14.311 3.581 4.963 1.00 94.50 103 GLU A CA 1
ATOM 809 C C . GLU A 1 103 ? -13.026 2.800 5.253 1.00 94.50 103 GLU A C 1
ATOM 811 O O . GLU A 1 103 ? -12.103 2.824 4.437 1.00 94.50 103 GLU A O 1
ATOM 816 N N . GLU A 1 104 ? -12.957 2.086 6.381 1.00 94.19 104 GLU A N 1
ATOM 817 C CA . GLU A 1 104 ? -11.815 1.233 6.708 1.00 94.19 104 GLU A CA 1
ATOM 818 C C . GLU A 1 104 ? -11.614 0.138 5.649 1.00 94.19 104 GLU A C 1
ATOM 820 O O . GLU A 1 104 ? -10.519 0.014 5.092 1.00 94.19 104 GLU A O 1
ATOM 825 N N . GLU A 1 105 ? -12.668 -0.619 5.340 1.00 95.38 105 GLU A N 1
ATOM 826 C CA . GLU A 1 105 ? -12.659 -1.698 4.347 1.00 95.38 105 GLU A CA 1
ATOM 827 C C . GLU A 1 105 ? -12.341 -1.165 2.945 1.00 95.38 105 GLU A C 1
ATOM 829 O O . GLU A 1 105 ? -11.512 -1.736 2.233 1.00 95.38 105 GLU A O 1
ATOM 834 N N . ALA A 1 106 ? -12.927 -0.029 2.557 1.00 94.12 106 ALA A N 1
ATOM 835 C CA . ALA A 1 106 ? -12.622 0.622 1.287 1.00 94.12 106 ALA A CA 1
ATOM 836 C C . ALA A 1 106 ? -11.156 1.079 1.214 1.00 94.12 106 ALA A C 1
ATOM 838 O O . ALA A 1 106 ? -10.513 0.927 0.172 1.00 94.12 106 ALA A O 1
ATOM 839 N N . GLY A 1 107 ? -10.605 1.610 2.309 1.00 94.31 107 GLY A N 1
ATOM 840 C CA . GLY A 1 107 ? -9.196 1.987 2.414 1.00 94.31 107 GLY A CA 1
ATOM 841 C C . GLY A 1 107 ? -8.258 0.791 2.252 1.00 94.31 107 GLY A C 1
ATOM 842 O O . GLY A 1 107 ? -7.301 0.864 1.480 1.00 94.31 107 GLY A O 1
ATOM 843 N N . GLN A 1 108 ? -8.559 -0.327 2.920 1.00 94.94 108 GLN A N 1
ATOM 844 C CA . GLN A 1 108 ? -7.822 -1.584 2.752 1.00 94.94 108 GLN A CA 1
ATOM 845 C C . GLN A 1 108 ? -7.915 -2.099 1.308 1.00 94.94 108 GLN A C 1
ATOM 847 O O . GLN A 1 108 ? -6.894 -2.427 0.709 1.00 94.94 108 GLN A O 1
ATOM 852 N N . GLY A 1 109 ? -9.114 -2.096 0.718 1.00 94.88 109 GLY A N 1
ATOM 853 C CA . GLY A 1 109 ? -9.343 -2.556 -0.652 1.00 94.88 109 GLY A CA 1
ATOM 854 C C . GLY A 1 109 ? -8.595 -1.735 -1.706 1.00 94.88 109 GLY A C 1
ATOM 855 O O . GLY A 1 109 ? -8.043 -2.305 -2.645 1.00 94.88 109 GLY A O 1
ATOM 856 N N . ARG A 1 110 ? -8.514 -0.408 -1.545 1.00 96.25 110 ARG A N 1
ATOM 857 C CA . ARG A 1 110 ? -7.720 0.462 -2.436 1.00 96.25 110 ARG A CA 1
ATOM 858 C C . ARG A 1 110 ? -6.228 0.152 -2.356 1.00 96.25 110 ARG A C 1
ATOM 860 O O . ARG A 1 110 ? -5.565 0.112 -3.389 1.00 96.25 110 ARG A O 1
ATOM 867 N N . LEU A 1 111 ? -5.708 -0.082 -1.151 1.00 96.06 111 LEU A N 1
ATOM 868 C CA . LEU A 1 111 ? -4.308 -0.452 -0.965 1.00 96.06 111 LEU A CA 1
ATOM 869 C C . LEU A 1 111 ? -4.014 -1.840 -1.556 1.00 96.06 111 LEU A C 1
ATOM 871 O O . LEU A 1 111 ? -3.030 -1.985 -2.274 1.00 96.06 111 LEU A O 1
ATOM 875 N N . ASP A 1 112 ? -4.901 -2.820 -1.358 1.00 95.31 112 ASP A N 1
ATOM 876 C CA . ASP A 1 112 ? -4.791 -4.150 -1.975 1.00 95.31 112 ASP A CA 1
ATOM 877 C C . ASP A 1 112 ? -4.763 -4.062 -3.515 1.00 95.31 112 ASP A C 1
ATOM 879 O O . ASP A 1 112 ? -3.931 -4.701 -4.161 1.00 95.31 112 ASP A O 1
ATOM 883 N N . GLN A 1 113 ? -5.624 -3.233 -4.115 1.00 95.75 113 GLN A N 1
ATOM 884 C CA . GLN A 1 113 ? -5.648 -3.008 -5.566 1.00 95.75 113 GLN A CA 1
ATOM 885 C C . GLN A 1 113 ? -4.368 -2.336 -6.076 1.00 95.75 113 GLN A C 1
ATOM 887 O O . GLN A 1 113 ? -3.835 -2.737 -7.112 1.00 95.75 113 GLN A O 1
ATOM 892 N N . ALA A 1 114 ? -3.854 -1.336 -5.355 1.00 97.38 114 ALA A N 1
ATOM 893 C CA . ALA A 1 114 ? -2.612 -0.661 -5.719 1.00 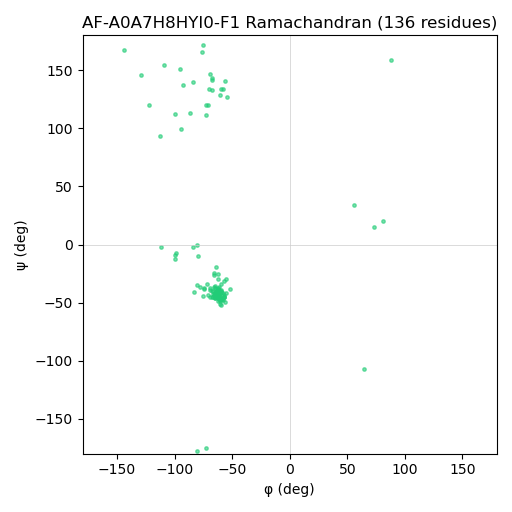97.38 114 ALA A CA 1
ATOM 894 C C . ALA A 1 114 ? -1.404 -1.609 -5.634 1.00 97.38 114 ALA A C 1
ATOM 896 O O . ALA A 1 114 ? -0.584 -1.635 -6.552 1.00 97.38 114 ALA A O 1
ATOM 897 N N . ILE A 1 115 ? -1.331 -2.436 -4.582 1.00 95.81 115 ILE A N 1
ATOM 898 C CA . ILE A 1 115 ? -0.302 -3.473 -4.430 1.00 95.81 115 ILE A CA 1
ATOM 899 C C . ILE A 1 115 ? -0.379 -4.469 -5.589 1.00 95.81 115 ILE A C 1
ATOM 901 O O . ILE A 1 115 ? 0.644 -4.746 -6.207 1.00 95.81 115 ILE A O 1
ATOM 905 N N . ALA A 1 116 ? -1.569 -4.984 -5.913 1.00 94.81 116 ALA A N 1
ATOM 906 C CA . ALA A 1 116 ? -1.739 -5.938 -7.008 1.00 94.81 116 ALA A CA 1
ATOM 907 C C . ALA A 1 116 ? -1.295 -5.348 -8.357 1.00 94.81 116 ALA A C 1
ATOM 909 O O . ALA A 1 116 ? -0.495 -5.961 -9.060 1.00 94.81 116 ALA A O 1
ATOM 910 N N . GLY A 1 117 ? -1.726 -4.121 -8.672 1.00 95.19 117 GLY A N 1
ATOM 911 C CA . GLY A 1 117 ? -1.326 -3.439 -9.904 1.00 95.19 117 GLY A CA 1
ATOM 912 C C . GLY A 1 117 ? 0.182 -3.184 -9.995 1.00 95.19 117 GLY A C 1
ATOM 913 O O . GLY A 1 117 ? 0.763 -3.322 -11.071 1.00 95.19 117 GLY A O 1
ATOM 914 N N . PHE A 1 118 ? 0.833 -2.856 -8.874 1.00 96.62 118 PHE A N 1
ATOM 915 C CA . PHE A 1 118 ? 2.290 -2.750 -8.818 1.00 96.62 118 PHE A CA 1
ATOM 916 C C . PHE A 1 118 ? 2.974 -4.107 -9.021 1.00 96.62 118 PHE A C 1
ATOM 918 O O . PHE A 1 118 ? 3.918 -4.196 -9.801 1.00 96.62 118 PHE A O 1
ATOM 925 N N . VAL A 1 119 ? 2.499 -5.171 -8.367 1.00 95.69 119 VAL A N 1
ATOM 926 C CA . VAL A 1 119 ? 3.081 -6.515 -8.507 1.00 95.69 119 VAL A CA 1
ATOM 927 C C . VAL A 1 119 ? 2.985 -7.018 -9.943 1.00 95.69 119 VAL A C 1
ATOM 929 O O . VAL A 1 119 ? 3.963 -7.566 -10.451 1.00 95.69 119 VAL A O 1
ATOM 932 N N . ASP A 1 120 ? 1.855 -6.811 -10.614 1.00 94.31 120 ASP A N 1
ATOM 933 C CA . ASP A 1 120 ? 1.689 -7.213 -12.011 1.00 94.31 120 ASP A CA 1
ATOM 934 C C . ASP A 1 120 ? 2.690 -6.486 -12.923 1.00 94.31 120 ASP A C 1
ATOM 936 O O . ASP A 1 120 ? 3.371 -7.127 -13.728 1.00 94.31 120 ASP A O 1
ATOM 940 N N . ALA A 1 121 ? 2.864 -5.173 -12.738 1.00 94.75 121 ALA A N 1
ATOM 941 C CA . ALA A 1 121 ? 3.847 -4.387 -13.485 1.00 94.75 121 ALA A CA 1
ATOM 942 C C . ALA A 1 121 ? 5.295 -4.805 -13.172 1.00 94.75 121 ALA A C 1
ATOM 944 O O . ALA A 1 121 ? 6.099 -5.006 -14.080 1.00 94.75 121 ALA A O 1
ATOM 945 N N . ALA A 1 122 ? 5.619 -5.016 -11.896 1.00 95.06 122 ALA A N 1
ATOM 946 C CA . ALA A 1 122 ? 6.929 -5.473 -11.440 1.00 95.06 122 ALA A CA 1
ATOM 947 C C . ALA A 1 122 ? 7.288 -6.858 -12.006 1.00 95.06 122 ALA A C 1
ATOM 949 O O . ALA A 1 122 ? 8.419 -7.103 -12.429 1.00 95.06 122 ALA A O 1
ATOM 950 N N . ARG A 1 123 ? 6.323 -7.781 -12.052 1.00 94.56 123 ARG A N 1
ATOM 951 C CA . ARG A 1 123 ? 6.512 -9.112 -12.645 1.00 94.56 123 ARG A CA 1
ATOM 952 C C . ARG A 1 123 ? 6.700 -9.036 -14.154 1.00 94.56 123 ARG A C 1
ATOM 954 O O . ARG A 1 123 ? 7.557 -9.750 -14.672 1.00 94.56 123 ARG A O 1
ATOM 961 N N . ALA A 1 124 ? 5.950 -8.175 -14.840 1.00 92.56 124 ALA A N 1
ATOM 962 C CA . ALA A 1 124 ? 6.127 -7.933 -16.269 1.00 92.56 124 ALA A CA 1
ATOM 963 C C . ALA A 1 124 ? 7.524 -7.361 -16.579 1.00 92.56 124 ALA A C 1
ATOM 965 O O . ALA A 1 124 ? 8.196 -7.867 -17.479 1.00 92.56 124 ALA A O 1
ATOM 966 N N . ASP A 1 125 ? 8.002 -6.397 -15.782 1.00 93.00 125 ASP A N 1
ATOM 967 C CA . ASP A 1 125 ? 9.350 -5.814 -15.893 1.00 93.00 125 ASP A CA 1
ATOM 968 C C . ASP A 1 125 ? 10.454 -6.875 -15.716 1.00 93.00 125 ASP A C 1
ATOM 970 O O . ASP A 1 125 ? 11.402 -6.936 -16.502 1.00 93.00 125 ASP A O 1
ATOM 974 N N . LEU A 1 126 ? 10.283 -7.797 -14.761 1.00 92.50 126 LEU A N 1
ATOM 975 C CA . LEU A 1 126 ? 11.190 -8.937 -14.554 1.00 92.50 126 LEU A CA 1
ATOM 976 C C . LEU A 1 126 ? 10.954 -10.116 -15.513 1.00 92.50 126 LEU A C 1
ATOM 978 O O . LEU A 1 126 ? 11.659 -11.122 -15.420 1.00 92.50 126 LEU A O 1
ATOM 982 N N . ARG A 1 127 ? 9.980 -10.022 -16.428 1.00 91.94 127 ARG A N 1
ATOM 983 C CA . ARG A 1 127 ? 9.573 -11.098 -17.354 1.00 91.94 127 ARG A CA 1
ATOM 984 C C . ARG A 1 127 ? 9.192 -12.405 -16.646 1.00 91.94 127 ARG A C 1
ATOM 986 O O . ARG A 1 127 ? 9.425 -13.498 -17.163 1.00 91.94 127 ARG A O 1
ATOM 993 N N . ILE A 1 128 ? 8.595 -12.302 -15.463 1.00 89.69 128 ILE A N 1
ATOM 994 C CA . ILE A 1 128 ? 8.121 -13.450 -14.689 1.00 89.69 128 ILE A CA 1
ATOM 995 C C . ILE A 1 128 ? 6.700 -13.795 -15.146 1.00 89.69 128 ILE A C 1
ATOM 997 O O . ILE A 1 128 ? 5.762 -13.032 -14.924 1.00 89.69 128 ILE A O 1
ATOM 1001 N N . GLY A 1 129 ? 6.536 -14.963 -15.767 1.00 85.19 129 GLY A N 1
ATOM 1002 C CA . GLY A 1 129 ? 5.236 -15.458 -16.224 1.00 85.19 129 GLY A CA 1
ATOM 1003 C C . GLY A 1 129 ? 4.338 -16.009 -15.106 1.00 85.19 129 GLY A C 1
ATOM 1004 O O . GLY A 1 129 ? 4.789 -16.299 -13.995 1.00 85.19 129 GLY A O 1
ATOM 1005 N N . GLY A 1 130 ? 3.056 -16.194 -15.435 1.00 82.75 130 GLY A N 1
ATOM 1006 C CA . GLY A 1 130 ? 2.038 -16.790 -14.561 1.00 82.75 130 GLY A CA 1
ATOM 1007 C C . GLY A 1 130 ? 1.328 -15.790 -13.644 1.00 82.75 130 GLY A C 1
ATOM 1008 O O . GLY A 1 130 ? 1.839 -14.702 -13.365 1.00 82.75 130 GLY A O 1
ATOM 1009 N N . SER A 1 131 ? 0.141 -16.173 -13.170 1.00 79.31 131 SER A N 1
ATOM 1010 C CA . SER A 1 131 ? -0.667 -15.361 -12.257 1.00 79.31 131 SER A CA 1
ATOM 1011 C C . SER A 1 131 ? -0.028 -15.289 -10.874 1.00 79.31 131 SER A C 1
ATOM 1013 O O . SER A 1 131 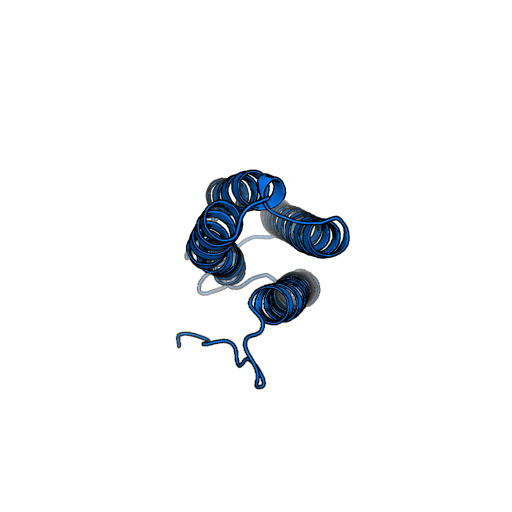? 0.386 -16.303 -10.312 1.00 79.31 131 SER A O 1
ATOM 1015 N N . TRP A 1 132 ? 0.034 -14.085 -10.314 1.00 81.56 132 TRP A N 1
ATOM 1016 C CA . TRP A 1 132 ? 0.416 -13.898 -8.923 1.00 81.56 132 TRP A CA 1
ATOM 1017 C C . TRP A 1 132 ? -0.793 -14.091 -8.006 1.00 81.56 132 TRP A C 1
ATOM 1019 O O . TRP A 1 132 ? -1.894 -13.638 -8.312 1.00 81.56 132 TRP A O 1
ATOM 1029 N N . VAL A 1 133 ? -0.577 -14.755 -6.871 1.00 80.56 133 VAL A N 1
ATOM 1030 C CA . VAL A 1 133 ? -1.575 -14.900 -5.809 1.00 80.56 133 VAL A CA 1
ATOM 1031 C C . VAL A 1 133 ? -0.968 -14.330 -4.525 1.00 80.56 133 VAL A C 1
ATOM 1033 O O . VAL A 1 133 ? 0.079 -14.824 -4.094 1.00 80.56 133 VAL A O 1
ATOM 1036 N N . PRO A 1 134 ? -1.581 -13.303 -3.907 1.00 77.00 134 PRO A N 1
ATOM 1037 C CA . PRO A 1 134 ? -1.098 -12.768 -2.645 1.00 77.00 134 PRO A CA 1
ATOM 1038 C C . PRO A 1 134 ? -1.120 -13.843 -1.558 1.00 77.00 134 PRO A C 1
ATOM 1040 O O . PRO A 1 134 ? -2.158 -14.458 -1.303 1.00 77.00 134 PRO A O 1
ATOM 1043 N N . LEU A 1 135 ? 0.006 -14.026 -0.867 1.00 73.88 135 LEU A N 1
ATOM 1044 C CA . LEU A 1 135 ? 0.019 -14.771 0.385 1.00 73.88 135 LEU A CA 1
ATOM 1045 C C . LEU A 1 135 ? -0.633 -13.891 1.451 1.00 73.88 135 LEU A C 1
ATOM 1047 O O . LEU A 1 135 ? -0.079 -12.861 1.828 1.00 73.88 135 LEU A O 1
ATOM 1051 N N . ARG A 1 136 ? -1.816 -14.287 1.919 1.00 63.12 136 ARG A N 1
ATOM 1052 C CA . ARG A 1 136 ? -2.462 -13.675 3.082 1.00 63.12 136 ARG A CA 1
ATOM 1053 C C . ARG A 1 136 ? -2.079 -14.514 4.301 1.00 63.12 136 ARG A C 1
ATOM 1055 O O . ARG A 1 136 ? -2.643 -15.598 4.450 1.00 63.12 136 ARG A O 1
ATOM 1062 N N . PRO A 1 137 ? -1.087 -14.102 5.113 1.00 52.53 137 PRO A N 1
ATOM 1063 C CA . PRO A 1 137 ? -0.820 -14.795 6.364 1.00 52.53 137 PRO A CA 1
ATOM 1064 C C . PRO A 1 137 ? -2.091 -14.760 7.222 1.00 52.53 137 PRO A C 1
ATOM 1066 O O . PRO A 1 137 ? -2.767 -13.729 7.269 1.00 52.53 137 PRO A O 1
ATOM 1069 N N . ALA A 1 138 ? -2.428 -15.922 7.786 1.00 42.62 138 ALA A N 1
ATOM 1070 C CA . ALA A 1 138 ? -3.595 -16.129 8.640 1.00 42.62 138 ALA A CA 1
ATOM 1071 C C . ALA A 1 138 ? -3.530 -15.288 9.921 1.00 42.62 138 ALA A C 1
ATOM 1073 O O . ALA A 1 138 ? -2.401 -15.055 10.414 1.00 42.62 138 ALA A O 1
#

Secondary structure (DSSP, 8-state):
--HHHHHHHHHHHHHHHHHHHHHHHHHHT--SEETTEE---HHHHHHHHHHHHHHHTT--HHHHHHHHHHHHHHHHHHHHHHHHHHH----GGGPPPHHHHHHHHHHHHHHHHHHHHHHHHHHHHTT--S--------

Sequence (138 aa):
MDDADRYVVLQRKSQLFPMVVAAAHRLRCLPVWRGRDAVDPSSVAETVEEAVLQLAFFCDRELNATLERVLAAVHARVEIVRQIHAGSRPGFGGRVDEKYRAEEEAGQGRLDQAIAGFVDAARADLRIGGSWVPLRPA

Solvent-accessible surface area (backbone atoms 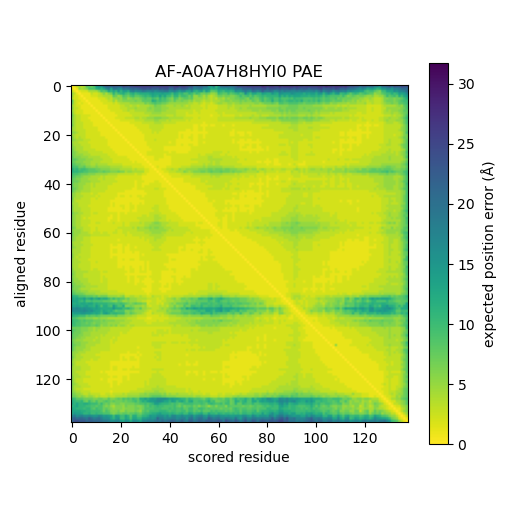only — not comparable to full-atom values): 7751 Å² total; per-residue (Å²): 130,56,75,65,60,52,48,54,52,52,53,50,47,68,60,40,54,58,50,33,51,52,31,48,50,51,49,63,70,52,57,64,29,62,46,85,42,80,47,81,53,61,72,43,48,51,51,26,52,53,39,44,59,65,43,46,78,80,46,55,74,70,54,37,56,31,49,52,44,36,51,53,27,48,53,52,36,47,50,52,47,51,50,46,61,77,72,51,66,57,39,84,85,16,34,75,44,77,94,49,42,65,61,51,53,50,36,44,50,46,35,54,51,24,48,50,54,32,49,54,49,53,30,55,76,70,67,53,81,79,87,87,75,87,85,75,82,131